Protein AF-A0A3C1GJT1-F1 (afdb_monomer_lite)

Radius of gyration: 17.16 Å; chains: 1; bounding box: 38×32×60 Å

Structure (mmCIF, N/CA/C/O backbone):
data_AF-A0A3C1GJT1-F1
#
_entry.id   AF-A0A3C1GJT1-F1
#
loop_
_atom_site.group_PDB
_atom_site.id
_atom_site.type_symbol
_atom_site.label_atom_id
_atom_site.label_alt_id
_atom_site.label_comp_id
_atom_site.label_asym_id
_atom_site.label_entity_id
_atom_site.label_seq_id
_atom_site.pdbx_PDB_ins_code
_atom_site.Cartn_x
_atom_site.Cartn_y
_atom_site.Cartn_z
_atom_site.occupancy
_atom_site.B_iso_or_equiv
_atom_site.auth_seq_id
_atom_site.auth_comp_id
_atom_site.auth_asym_id
_atom_site.auth_atom_id
_atom_site.pdbx_PDB_model_num
ATOM 1 N N . MET A 1 1 ? 4.925 -4.164 13.312 1.00 71.94 1 MET A N 1
ATOM 2 C CA . MET A 1 1 ? 4.866 -4.461 11.866 1.00 71.94 1 MET A CA 1
ATOM 3 C C . MET A 1 1 ? 5.528 -5.805 11.660 1.00 71.94 1 MET A C 1
ATOM 5 O O . MET A 1 1 ? 6.499 -6.086 12.353 1.00 71.94 1 MET A O 1
ATOM 9 N N . GLU A 1 2 ? 4.979 -6.635 10.786 1.00 80.69 2 GLU A N 1
ATOM 10 C CA . GLU A 1 2 ? 5.507 -7.960 10.469 1.00 80.69 2 GLU A CA 1
ATOM 11 C C . GLU A 1 2 ? 6.234 -7.900 9.126 1.00 80.69 2 GLU A C 1
ATOM 13 O O . GLU A 1 2 ? 5.749 -7.266 8.186 1.00 80.69 2 GLU A O 1
ATOM 18 N N . SER A 1 3 ? 7.419 -8.509 9.064 1.00 91.38 3 SER A N 1
ATOM 19 C CA . SER A 1 3 ? 8.212 -8.607 7.840 1.00 91.38 3 SER A CA 1
ATOM 20 C C . SER A 1 3 ? 7.966 -9.956 7.186 1.00 91.38 3 SER A C 1
ATOM 22 O O . SER A 1 3 ? 8.085 -11.000 7.826 1.00 91.38 3 SER A O 1
ATOM 24 N N . VAL A 1 4 ? 7.633 -9.927 5.904 1.00 94.19 4 VAL A N 1
ATOM 25 C CA . VAL A 1 4 ? 7.239 -11.084 5.119 1.00 94.19 4 VAL A CA 1
ATOM 26 C C . VAL A 1 4 ? 8.079 -11.116 3.846 1.00 94.19 4 VAL A C 1
ATOM 28 O O . VAL A 1 4 ? 8.028 -10.202 3.022 1.00 94.19 4 VAL A O 1
ATOM 31 N N . SER A 1 5 ? 8.858 -12.184 3.680 1.00 95.12 5 SER A N 1
ATOM 32 C CA . SER A 1 5 ? 9.627 -12.426 2.456 1.00 95.12 5 SER A CA 1
ATOM 33 C C . SER A 1 5 ? 8.741 -13.050 1.370 1.00 95.12 5 SER A C 1
ATOM 35 O O . SER A 1 5 ? 7.917 -13.927 1.654 1.00 95.12 5 SER A O 1
ATOM 37 N N . ARG A 1 6 ? 8.913 -12.593 0.127 1.00 95.38 6 ARG A N 1
ATOM 38 C CA . ARG A 1 6 ? 8.253 -13.084 -1.094 1.00 95.38 6 ARG A CA 1
ATOM 39 C C . ARG A 1 6 ? 9.317 -13.302 -2.175 1.00 95.38 6 ARG A C 1
ATOM 41 O O . ARG A 1 6 ? 9.424 -12.496 -3.106 1.00 95.38 6 ARG A O 1
ATOM 48 N N . PRO A 1 7 ? 10.169 -14.333 -2.031 1.00 92.38 7 PRO A N 1
ATOM 49 C CA . PRO A 1 7 ? 11.284 -14.577 -2.946 1.00 92.38 7 PRO A CA 1
ATOM 50 C C . PRO A 1 7 ? 10.829 -14.817 -4.391 1.00 92.38 7 PRO A C 1
ATOM 52 O O . PRO A 1 7 ? 11.515 -14.412 -5.324 1.00 92.38 7 PRO A O 1
ATOM 55 N N . GLU A 1 8 ? 9.649 -15.402 -4.589 1.00 91.50 8 GLU A N 1
ATOM 56 C CA . GLU A 1 8 ? 9.025 -15.616 -5.896 1.00 91.50 8 GLU A CA 1
ATOM 57 C C . GLU A 1 8 ? 8.688 -14.309 -6.629 1.00 91.50 8 GLU A C 1
ATOM 59 O O . GLU A 1 8 ? 8.670 -14.276 -7.857 1.00 91.50 8 GLU A O 1
ATOM 64 N N . ALA A 1 9 ? 8.460 -13.229 -5.879 1.00 95.12 9 ALA A N 1
ATOM 65 C CA . ALA A 1 9 ? 8.274 -11.882 -6.408 1.00 95.12 9 ALA A CA 1
ATOM 66 C C . ALA A 1 9 ? 9.561 -11.038 -6.335 1.00 95.12 9 ALA A C 1
ATOM 68 O O . ALA A 1 9 ? 9.606 -9.937 -6.874 1.00 95.12 9 ALA A O 1
ATOM 69 N N . GLY A 1 10 ? 10.607 -11.532 -5.662 1.00 97.25 10 GLY A N 1
ATOM 70 C CA . GLY A 1 10 ? 11.810 -10.765 -5.347 1.00 97.25 10 GLY A CA 1
ATOM 71 C C . GLY A 1 10 ? 11.537 -9.590 -4.408 1.00 97.25 10 GLY A C 1
ATOM 72 O O . GLY A 1 10 ? 12.156 -8.540 -4.568 1.00 97.25 10 GLY A O 1
ATOM 73 N N . LEU A 1 11 ? 10.605 -9.737 -3.457 1.00 98.31 11 LEU A N 1
ATOM 74 C CA . LEU A 1 11 ? 10.139 -8.653 -2.587 1.00 98.31 11 LEU A CA 1
ATOM 75 C C . LEU A 1 11 ? 10.259 -8.988 -1.102 1.00 98.31 11 LEU A C 1
ATOM 77 O O . LEU A 1 11 ? 10.044 -10.120 -0.672 1.00 98.31 11 LEU A O 1
ATOM 81 N N . THR A 1 12 ? 10.513 -7.958 -0.305 1.00 98.25 12 THR A N 1
ATOM 82 C CA . THR A 1 12 ? 10.285 -7.956 1.139 1.00 98.25 12 THR A CA 1
ATOM 83 C C . THR A 1 12 ? 9.156 -6.983 1.440 1.00 98.25 12 THR A C 1
ATOM 85 O O . THR A 1 12 ? 9.189 -5.832 1.005 1.00 98.25 12 THR A O 1
ATOM 88 N N . VAL A 1 13 ? 8.159 -7.447 2.188 1.00 98.12 13 VAL A N 1
ATOM 89 C CA . VAL A 1 13 ? 6.991 -6.660 2.581 1.00 98.12 13 VAL A CA 1
ATOM 90 C C . VAL A 1 13 ? 7.008 -6.472 4.087 1.00 98.12 13 VAL A C 1
ATOM 92 O O . VAL A 1 13 ? 7.029 -7.448 4.827 1.00 98.12 13 VAL A O 1
ATOM 95 N N . VAL A 1 14 ? 6.958 -5.228 4.551 1.00 97.19 14 VAL A N 1
ATOM 96 C CA . VAL A 1 14 ? 6.762 -4.900 5.964 1.00 97.19 14 VAL A CA 1
ATOM 97 C C . VAL A 1 14 ? 5.394 -4.256 6.111 1.00 97.19 14 VAL A C 1
ATOM 99 O O . VAL A 1 14 ? 5.168 -3.151 5.624 1.00 97.19 14 VAL A O 1
ATOM 102 N N . ALA A 1 15 ? 4.472 -4.950 6.775 1.00 96.12 15 ALA A N 1
ATOM 103 C CA . ALA A 1 15 ? 3.091 -4.502 6.924 1.00 96.12 15 ALA A CA 1
ATOM 104 C C . ALA A 1 15 ? 2.701 -4.340 8.395 1.00 96.12 15 ALA A C 1
ATOM 106 O O . ALA A 1 15 ? 3.202 -5.028 9.290 1.00 96.12 15 ALA A O 1
ATOM 107 N N . GLY A 1 16 ? 1.785 -3.421 8.672 1.00 95.38 16 GLY A N 1
ATOM 108 C CA . GLY A 1 16 ? 1.171 -3.329 9.986 1.00 95.38 16 GLY A CA 1
ATOM 109 C C . GLY A 1 16 ? 0.238 -2.144 10.142 1.00 95.38 16 GLY A C 1
ATOM 110 O O . GLY A 1 16 ? -0.140 -1.478 9.181 1.00 95.38 16 GLY A O 1
ATOM 111 N N . SER A 1 17 ? -0.127 -1.897 11.393 1.00 94.94 17 SER A N 1
ATOM 112 C CA . SER A 1 17 ? -1.001 -0.805 11.800 1.00 94.94 17 SER A CA 1
ATOM 113 C C . SER A 1 17 ? -0.327 0.075 12.846 1.00 94.94 17 SER A C 1
ATOM 115 O O . SER A 1 17 ? 0.452 -0.415 13.666 1.00 94.94 17 SER A O 1
ATOM 117 N N . GLN A 1 18 ? -0.685 1.350 12.851 1.00 95.00 18 GLN A N 1
ATOM 118 C CA . GLN A 1 18 ? -0.272 2.351 13.835 1.00 95.00 18 GLN A CA 1
ATOM 119 C C . GLN A 1 18 ? -1.460 3.278 14.156 1.00 95.00 18 GLN A C 1
ATOM 121 O O . GLN A 1 18 ? -2.520 3.115 13.542 1.00 95.00 18 GLN A O 1
ATOM 126 N N . PRO A 1 19 ? -1.350 4.214 15.117 1.00 96.50 19 PRO A N 1
ATOM 127 C CA . PRO A 1 19 ? -2.389 5.220 15.330 1.00 96.50 19 PRO A CA 1
ATOM 128 C C . PRO A 1 19 ? -2.722 5.999 14.041 1.00 96.50 19 PRO A C 1
ATOM 130 O O . PRO A 1 19 ? -1.858 6.093 13.165 1.00 96.50 19 PRO A O 1
ATOM 133 N N . PRO A 1 20 ? -3.949 6.538 13.904 1.00 97.94 20 PRO A N 1
ATOM 134 C CA . PRO A 1 20 ? -4.340 7.345 12.749 1.00 97.94 20 PRO A CA 1
ATOM 135 C C . PRO A 1 20 ? -3.363 8.485 12.447 1.00 97.94 20 PRO A C 1
ATOM 137 O O . PRO A 1 20 ? -2.803 9.088 13.363 1.00 97.94 20 PRO A O 1
ATOM 140 N N . LEU A 1 21 ? -3.181 8.795 11.162 1.00 97.25 21 LEU A N 1
ATOM 141 C CA . LEU A 1 21 ? -2.263 9.839 10.692 1.00 97.25 21 LEU A CA 1
ATOM 142 C C . LEU A 1 21 ? -2.976 10.819 9.762 1.00 97.25 21 LEU A C 1
ATOM 144 O O . LEU A 1 21 ? -3.799 10.408 8.949 1.00 97.25 21 LEU A O 1
ATOM 148 N N . ALA A 1 22 ? -2.631 12.103 9.839 1.00 97.56 22 ALA A N 1
ATOM 149 C CA . ALA A 1 22 ? -3.030 13.079 8.829 1.00 97.56 22 ALA A CA 1
ATOM 150 C C . ALA A 1 22 ? -2.148 12.909 7.585 1.00 97.56 22 ALA A C 1
ATOM 152 O O . ALA A 1 22 ? -0.920 12.939 7.687 1.00 97.56 22 ALA A O 1
ATOM 153 N N . VAL A 1 23 ? -2.772 12.703 6.426 1.00 97.69 23 VAL A N 1
ATOM 154 C CA . VAL A 1 23 ? -2.088 12.571 5.137 1.00 97.69 23 VAL A CA 1
ATOM 155 C C . VAL A 1 23 ? -2.892 13.339 4.102 1.00 97.69 23 VAL A C 1
ATOM 157 O O . VAL A 1 23 ? -4.076 13.065 3.916 1.00 97.69 23 VAL A O 1
ATOM 160 N N . ASP A 1 24 ? -2.237 14.272 3.423 1.00 96.69 24 ASP A N 1
ATOM 161 C CA . ASP A 1 24 ? -2.836 14.993 2.308 1.00 96.69 24 ASP A CA 1
ATOM 162 C C . ASP A 1 24 ? -2.598 14.239 0.999 1.00 96.69 24 ASP A C 1
ATOM 164 O O . ASP A 1 24 ? -1.533 13.665 0.763 1.00 96.69 24 ASP A O 1
ATOM 168 N N . GLY A 1 25 ? -3.595 14.261 0.120 1.00 95.88 25 GLY A N 1
ATOM 169 C CA . GLY A 1 25 ? -3.479 13.711 -1.223 1.00 95.88 25 GLY A CA 1
ATOM 170 C C . GLY A 1 25 ? -4.836 13.495 -1.871 1.00 95.88 25 GLY A C 1
ATOM 171 O O . GLY A 1 25 ? -5.802 13.085 -1.223 1.00 95.88 25 GLY A O 1
ATOM 172 N N . ALA A 1 26 ? -4.896 13.772 -3.167 1.00 97.12 26 ALA A N 1
ATOM 173 C CA . ALA A 1 26 ? -6.104 13.687 -3.963 1.00 97.12 26 ALA A CA 1
ATOM 174 C C . ALA A 1 26 ? -5.817 13.030 -5.314 1.00 97.12 26 ALA A C 1
ATOM 176 O O . ALA A 1 26 ? -4.671 12.975 -5.764 1.00 97.12 26 ALA A O 1
ATOM 177 N N . ASP A 1 27 ? -6.863 12.522 -5.954 1.00 95.25 27 ASP A N 1
ATOM 178 C CA . ASP A 1 27 ? -6.780 12.051 -7.329 1.00 95.25 27 ASP A CA 1
ATOM 179 C C . ASP A 1 27 ? -6.735 13.218 -8.332 1.00 95.25 27 ASP A C 1
ATOM 181 O O . ASP A 1 27 ? -6.785 14.393 -7.968 1.00 95.25 27 ASP A O 1
ATOM 185 N N . ALA A 1 28 ? -6.663 12.896 -9.626 1.00 94.44 28 ALA A N 1
ATOM 186 C CA . ALA A 1 28 ? -6.606 13.899 -10.692 1.00 94.44 28 ALA A CA 1
ATOM 187 C C . ALA A 1 28 ? -7.848 14.815 -10.756 1.00 94.44 28 ALA A C 1
ATOM 189 O O . ALA A 1 28 ? -7.778 15.896 -11.334 1.00 94.44 28 ALA A O 1
ATOM 190 N N . ALA A 1 29 ? -8.973 14.394 -10.171 1.00 97.06 29 ALA A N 1
ATOM 191 C CA . ALA A 1 29 ? -10.198 15.182 -10.061 1.00 97.06 29 ALA A CA 1
ATOM 192 C C . ALA A 1 29 ? -10.268 15.988 -8.748 1.00 97.06 29 ALA A C 1
ATOM 194 O O . ALA A 1 29 ? -11.285 16.624 -8.476 1.00 97.06 29 ALA A O 1
ATOM 195 N N . GLY A 1 30 ? -9.214 15.966 -7.926 1.00 96.69 30 GLY A N 1
ATOM 196 C CA . GLY A 1 30 ? -9.160 16.666 -6.645 1.00 96.69 30 GLY A CA 1
ATOM 197 C C . GLY A 1 30 ? -9.944 15.977 -5.526 1.00 96.69 30 GLY A C 1
ATOM 198 O O . GLY A 1 30 ? -10.153 16.578 -4.473 1.00 96.69 30 GLY A O 1
ATOM 199 N N . ARG A 1 31 ? -10.381 14.724 -5.712 1.00 96.31 31 ARG A N 1
ATOM 200 C CA . ARG A 1 31 ? -11.085 13.970 -4.665 1.00 96.31 31 ARG A CA 1
ATOM 201 C C . ARG A 1 31 ? -10.072 13.404 -3.668 1.00 96.31 31 ARG A C 1
ATOM 203 O O . ARG A 1 31 ? -9.089 12.811 -4.117 1.00 96.31 31 ARG A O 1
ATOM 210 N N . PRO A 1 32 ? -10.292 13.534 -2.346 1.00 96.06 32 PRO A N 1
ATOM 2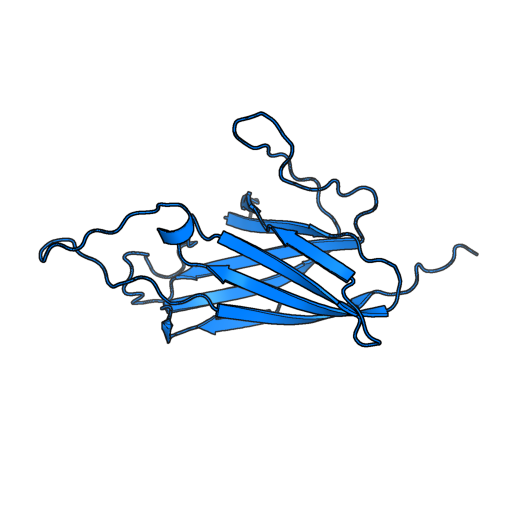11 C CA . PRO A 1 32 ? -9.371 13.000 -1.347 1.00 96.06 32 PRO A CA 1
ATOM 212 C C . PRO A 1 32 ? -9.166 11.490 -1.503 1.00 96.06 32 PRO A C 1
ATOM 214 O O . PRO A 1 32 ? -10.134 10.739 -1.618 1.00 96.06 32 PRO A O 1
ATOM 217 N N . LEU A 1 33 ? -7.907 11.052 -1.477 1.00 97.06 33 LEU A N 1
ATOM 218 C CA . LEU A 1 33 ? -7.531 9.632 -1.499 1.00 97.06 33 LEU A CA 1
ATOM 219 C C . LEU A 1 33 ? -7.377 9.056 -0.087 1.00 97.06 33 LEU A C 1
ATOM 221 O O . LEU A 1 33 ? -7.669 7.888 0.169 1.00 97.06 33 LEU A O 1
ATOM 225 N N . PHE A 1 34 ? -6.918 9.881 0.849 1.00 98.00 34 PHE A N 1
ATOM 226 C CA . PHE A 1 34 ? -6.661 9.464 2.219 1.00 98.00 34 PHE A CA 1
ATOM 227 C C . PHE A 1 34 ? -7.868 9.778 3.100 1.00 98.00 34 PHE A C 1
ATOM 229 O O . PHE A 1 34 ? -8.375 10.900 3.115 1.00 98.00 34 PHE A O 1
ATOM 236 N N . ALA A 1 35 ? -8.341 8.777 3.839 1.00 97.31 35 ALA A N 1
ATOM 237 C CA . ALA A 1 35 ? -9.396 8.974 4.821 1.00 97.31 35 ALA A CA 1
ATOM 238 C C . ALA A 1 35 ? -8.891 9.860 5.971 1.00 97.31 35 ALA A C 1
ATOM 240 O O . ALA A 1 35 ? -7.720 9.789 6.351 1.00 97.31 35 ALA A O 1
ATOM 241 N N . SER A 1 36 ? -9.780 10.674 6.546 1.00 96.69 36 SER A N 1
ATOM 242 C CA . SER A 1 36 ? -9.441 11.535 7.685 1.00 96.69 36 SER A CA 1
ATOM 243 C C . SER A 1 36 ? -8.969 10.704 8.889 1.00 96.69 36 SER A C 1
ATOM 245 O O . SER A 1 36 ? -9.526 9.626 9.132 1.00 96.69 36 SER A O 1
ATOM 247 N N . PRO A 1 37 ? -7.978 11.177 9.669 1.00 97.56 37 PRO A N 1
ATOM 248 C CA . PRO A 1 37 ? -7.664 10.572 10.961 1.00 97.56 37 PRO A CA 1
ATOM 249 C C . PRO A 1 37 ? -8.828 10.696 11.958 1.00 97.56 37 PRO A C 1
ATOM 251 O O . PRO A 1 37 ? -8.961 9.854 12.848 1.00 97.56 37 PRO A O 1
ATOM 254 N N . ASP A 1 38 ? -9.699 11.696 11.795 1.00 96.62 38 ASP A N 1
ATOM 255 C CA . ASP A 1 38 ? -10.845 11.904 12.675 1.00 96.62 38 ASP A CA 1
ATOM 256 C C . ASP A 1 38 ? -11.862 10.770 12.520 1.00 96.62 38 ASP A C 1
ATOM 258 O O . ASP A 1 38 ? -12.459 10.551 11.464 1.00 96.62 38 ASP A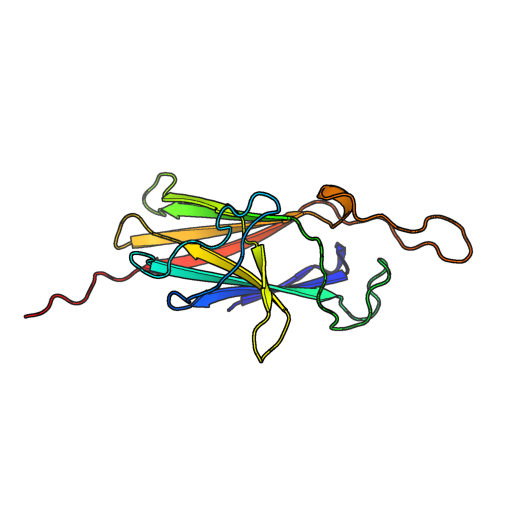 O 1
ATOM 262 N N . GLY A 1 39 ? -12.062 10.023 13.606 1.00 92.69 39 GLY A N 1
ATOM 263 C CA . GLY A 1 39 ? -12.946 8.858 13.626 1.00 92.69 39 GLY A CA 1
ATOM 264 C C . GLY A 1 39 ? -12.350 7.594 12.997 1.00 92.69 39 GLY A C 1
ATOM 265 O O . GLY A 1 39 ? -13.050 6.578 12.934 1.00 92.69 39 GLY A O 1
ATOM 266 N N . ALA A 1 40 ? -11.085 7.622 12.568 1.00 96.94 40 ALA A N 1
ATOM 267 C CA . ALA A 1 40 ? -10.345 6.423 12.203 1.00 96.94 40 ALA A CA 1
ATOM 268 C C . ALA A 1 40 ? -9.881 5.663 13.453 1.00 96.94 40 ALA A C 1
ATOM 270 O O . ALA A 1 40 ? -9.614 6.236 14.508 1.00 96.94 40 ALA A O 1
ATOM 271 N N . SER A 1 41 ? -9.770 4.343 13.335 1.00 96.81 41 SER A N 1
ATOM 272 C CA . SER A 1 41 ? -9.301 3.475 14.419 1.00 96.81 41 SER A CA 1
ATOM 273 C C . SER A 1 41 ? -7.793 3.253 14.364 1.00 96.81 41 SER A C 1
ATOM 275 O O . SER A 1 41 ? -7.169 3.002 15.393 1.00 96.81 41 SER A O 1
ATOM 277 N N . LEU A 1 42 ? -7.222 3.285 13.160 1.00 96.88 42 LEU A N 1
ATOM 278 C CA . LEU A 1 42 ? -5.814 3.019 12.887 1.00 96.88 42 LEU A CA 1
ATOM 279 C C . LEU A 1 42 ? -5.424 3.511 11.494 1.00 96.88 42 LEU A C 1
ATOM 281 O O . LEU A 1 42 ? -6.277 3.688 10.627 1.00 96.88 42 LEU A O 1
ATOM 285 N N . PHE A 1 43 ? -4.124 3.623 11.269 1.00 97.94 43 PHE A N 1
ATOM 286 C CA . PHE A 1 43 ? -3.522 3.768 9.954 1.00 97.94 43 PHE A CA 1
ATOM 287 C C . PHE A 1 43 ? -2.860 2.446 9.546 1.00 97.94 43 PHE A C 1
ATOM 289 O O . PHE A 1 43 ? -2.004 1.935 10.276 1.00 97.94 43 PHE A O 1
ATOM 296 N N . LEU A 1 44 ? -3.247 1.881 8.399 1.00 98.19 44 LEU A N 1
ATOM 297 C CA . LEU A 1 44 ? -2.568 0.730 7.798 1.00 98.19 44 LEU A CA 1
ATOM 298 C C . LEU A 1 44 ? -1.388 1.215 6.965 1.00 98.19 44 LEU A C 1
ATOM 300 O O . LEU A 1 44 ? -1.537 2.145 6.178 1.00 98.19 44 LEU A O 1
ATOM 304 N N . ALA A 1 45 ? -0.238 0.563 7.110 1.00 97.38 45 ALA A N 1
ATOM 305 C CA . ALA A 1 45 ? 0.962 0.868 6.346 1.00 97.38 45 ALA A CA 1
ATOM 306 C C . ALA A 1 45 ? 1.605 -0.407 5.796 1.00 97.38 45 ALA A C 1
ATOM 308 O O . ALA A 1 45 ? 1.697 -1.422 6.493 1.00 97.38 45 ALA A O 1
ATOM 309 N N . VAL A 1 46 ? 2.076 -0.327 4.554 1.00 98.06 46 VAL A N 1
ATOM 310 C CA . VAL A 1 46 ? 2.762 -1.402 3.838 1.00 98.06 46 VAL A CA 1
ATOM 311 C C . VAL A 1 46 ? 3.975 -0.814 3.119 1.00 98.06 46 VAL A C 1
ATOM 313 O O . VAL A 1 46 ? 3.843 0.033 2.238 1.00 98.06 46 VAL A O 1
ATOM 316 N N . ASP A 1 47 ? 5.165 -1.250 3.513 1.00 97.94 47 ASP A N 1
ATOM 317 C CA . ASP A 1 47 ? 6.440 -0.931 2.866 1.00 97.94 47 ASP A CA 1
ATOM 318 C C . ASP A 1 47 ? 6.853 -2.141 2.016 1.00 97.94 47 ASP A C 1
ATOM 320 O O . ASP A 1 47 ? 7.004 -3.246 2.542 1.00 97.94 47 ASP A O 1
ATOM 324 N N . VAL A 1 48 ? 6.966 -1.955 0.700 1.00 98.31 48 VAL A N 1
ATOM 325 C CA . VAL A 1 48 ? 7.306 -3.021 -0.253 1.00 98.31 48 VAL A CA 1
ATOM 326 C C . VAL A 1 48 ? 8.619 -2.667 -0.920 1.00 98.31 48 VAL A C 1
ATOM 328 O O . VAL A 1 48 ? 8.709 -1.661 -1.626 1.00 98.31 48 VAL A O 1
ATOM 331 N N . ARG A 1 49 ? 9.632 -3.508 -0.709 1.00 98.31 49 ARG A N 1
ATOM 332 C CA . ARG A 1 49 ? 10.981 -3.275 -1.224 1.00 98.31 49 ARG A CA 1
ATOM 333 C C . ARG A 1 49 ? 11.499 -4.442 -2.032 1.00 98.31 49 ARG A C 1
ATOM 335 O O . ARG A 1 49 ? 11.262 -5.599 -1.686 1.00 98.31 49 ARG A O 1
ATOM 342 N N . ALA A 1 50 ? 12.251 -4.129 -3.077 1.00 98.44 50 ALA A N 1
ATOM 343 C CA . ALA A 1 50 ? 12.919 -5.124 -3.892 1.00 98.44 50 ALA A CA 1
ATOM 344 C C . ALA A 1 50 ? 14.058 -5.794 -3.113 1.00 98.44 50 ALA A C 1
ATOM 346 O O . ALA A 1 50 ? 14.838 -5.157 -2.402 1.00 98.44 50 ALA A O 1
ATOM 347 N N . GLN A 1 51 ? 14.162 -7.110 -3.241 1.00 98.19 51 GLN A N 1
ATOM 348 C CA . GLN A 1 51 ? 15.255 -7.890 -2.679 1.00 98.19 51 GLN A CA 1
ATOM 349 C C . GLN A 1 51 ? 16.502 -7.788 -3.556 1.00 98.19 51 GLN A C 1
ATOM 351 O O . GLN A 1 51 ? 16.448 -7.456 -4.742 1.00 98.19 51 GLN A O 1
ATOM 356 N N . LYS A 1 52 ? 17.659 -8.128 -2.982 1.00 97.31 52 LYS A N 1
ATOM 357 C CA . LYS A 1 52 ? 18.894 -8.242 -3.758 1.00 97.31 52 LYS A CA 1
ATOM 358 C C . LYS A 1 52 ? 18.715 -9.279 -4.869 1.00 97.31 52 LYS A C 1
ATOM 360 O O . LYS A 1 52 ? 18.407 -10.434 -4.597 1.00 97.31 52 LYS A O 1
ATOM 365 N N . GLY A 1 53 ? 18.952 -8.862 -6.111 1.00 94.81 53 GLY A N 1
ATOM 366 C CA . GLY A 1 53 ? 18.818 -9.728 -7.281 1.00 94.81 53 GLY A CA 1
ATOM 367 C C . GLY A 1 53 ? 17.388 -9.883 -7.807 1.00 94.81 53 GLY A C 1
ATOM 368 O O . GLY A 1 53 ? 17.169 -10.782 -8.624 1.00 94.81 53 GLY A O 1
ATOM 369 N N . ALA A 1 54 ? 16.445 -9.030 -7.376 1.00 96.06 54 ALA A N 1
ATOM 370 C CA . ALA A 1 54 ? 15.120 -8.925 -7.981 1.00 96.06 54 ALA A CA 1
ATOM 371 C C . ALA A 1 54 ? 15.234 -8.798 -9.510 1.00 96.06 54 ALA A C 1
ATOM 373 O O . ALA A 1 54 ? 16.069 -8.064 -10.039 1.00 96.06 54 ALA A O 1
ATOM 374 N N . LYS A 1 55 ? 14.411 -9.552 -10.240 1.00 96.06 55 LYS A N 1
ATOM 375 C CA . LYS A 1 55 ? 14.561 -9.720 -11.697 1.00 96.06 55 LYS A CA 1
ATOM 376 C C . LYS A 1 55 ? 13.759 -8.713 -12.518 1.00 96.06 55 LYS A C 1
ATOM 378 O O . LYS A 1 55 ? 13.771 -8.773 -13.746 1.00 96.06 55 LYS A O 1
ATOM 383 N N . ASN A 1 56 ? 13.063 -7.803 -11.844 1.00 96.62 56 ASN A N 1
ATOM 384 C CA . ASN A 1 56 ? 12.117 -6.860 -12.434 1.00 96.62 56 ASN A CA 1
ATOM 385 C C . ASN A 1 56 ? 12.706 -5.457 -12.652 1.00 96.62 56 ASN A C 1
ATOM 387 O O . ASN A 1 56 ? 11.963 -4.537 -12.969 1.00 96.62 56 ASN A O 1
ATOM 391 N N . GLY A 1 57 ? 14.023 -5.298 -12.490 1.00 96.56 57 GLY A N 1
ATOM 392 C CA . GLY A 1 57 ? 14.739 -4.046 -12.760 1.00 96.56 57 GLY A CA 1
ATOM 393 C C . GLY A 1 57 ? 14.940 -3.130 -11.554 1.00 96.56 57 GLY A C 1
ATOM 394 O O . GLY A 1 57 ? 15.674 -2.159 -11.670 1.00 96.56 57 GLY A O 1
ATOM 395 N N . PHE A 1 58 ? 14.345 -3.445 -10.401 1.00 97.81 58 PHE A N 1
ATOM 396 C CA . PHE A 1 58 ? 14.549 -2.685 -9.167 1.00 97.81 58 PHE A CA 1
ATOM 397 C C . PHE A 1 58 ? 15.852 -3.073 -8.463 1.00 97.81 58 PHE A C 1
ATOM 399 O O . PHE A 1 58 ? 16.187 -4.258 -8.346 1.00 97.81 58 PHE A O 1
ATOM 406 N N . GLY A 1 59 ? 16.564 -2.069 -7.959 1.00 98.06 59 GLY A N 1
ATOM 407 C CA . GLY A 1 59 ? 17.744 -2.230 -7.122 1.00 98.06 59 GLY A CA 1
ATOM 408 C C . GLY A 1 59 ? 17.411 -2.779 -5.731 1.00 98.06 59 GLY A C 1
ATOM 409 O O . GLY A 1 59 ? 16.287 -2.700 -5.236 1.00 98.06 59 GLY A O 1
ATOM 410 N N . ALA A 1 60 ? 18.411 -3.360 -5.067 1.00 98.12 60 ALA A N 1
ATOM 411 C CA . ALA A 1 60 ? 18.225 -3.948 -3.743 1.00 98.12 60 ALA A CA 1
ATOM 412 C C . ALA A 1 60 ? 17.817 -2.884 -2.706 1.00 98.12 60 ALA A C 1
ATOM 414 O O . ALA A 1 60 ? 18.531 -1.907 -2.502 1.00 98.12 60 ALA A O 1
ATOM 415 N N . GLY A 1 61 ? 16.703 -3.110 -2.008 1.00 97.12 61 GLY A N 1
ATOM 416 C CA . GLY A 1 61 ? 16.181 -2.217 -0.971 1.00 97.12 61 GLY A CA 1
ATOM 417 C C . GLY A 1 61 ? 15.388 -1.018 -1.497 1.00 97.12 61 GLY A C 1
ATOM 418 O O . GLY A 1 61 ? 14.864 -0.247 -0.685 1.00 97.12 61 GLY A O 1
ATOM 419 N N . GLU A 1 62 ? 15.268 -0.868 -2.817 1.00 98.19 62 GLU A N 1
ATOM 420 C CA . GLU A 1 62 ? 14.434 0.164 -3.424 1.00 98.19 62 GLU A CA 1
ATOM 421 C C . GLU A 1 62 ? 12.961 -0.092 -3.121 1.00 98.19 62 GLU A C 1
ATOM 423 O O . GLU A 1 62 ? 12.491 -1.233 -3.140 1.00 98.19 62 GLU A O 1
ATOM 428 N N . PHE A 1 63 ? 12.232 0.989 -2.846 1.00 98.38 63 PHE A N 1
ATOM 429 C CA . PHE A 1 63 ? 10.778 0.955 -2.793 1.00 98.38 63 PHE A CA 1
ATOM 430 C C . PHE A 1 63 ? 10.229 0.576 -4.168 1.00 98.38 63 PHE A C 1
ATOM 432 O O . PHE A 1 63 ? 10.712 1.079 -5.180 1.00 98.38 63 PHE A O 1
ATOM 439 N N . VAL A 1 64 ? 9.214 -0.285 -4.199 1.00 98.44 64 VAL A N 1
ATOM 440 C CA . VAL A 1 64 ? 8.559 -0.700 -5.441 1.00 98.44 64 VAL A CA 1
ATOM 441 C C . VAL A 1 64 ? 7.316 0.163 -5.671 1.00 98.44 64 VAL A C 1
ATOM 443 O O . VAL A 1 64 ? 6.316 -0.032 -4.978 1.00 98.44 64 VAL A O 1
ATOM 446 N N . PRO A 1 65 ? 7.353 1.118 -6.619 1.00 97.88 65 PRO A N 1
ATOM 447 C CA . PRO A 1 65 ? 6.236 2.012 -6.891 1.00 97.88 65 PRO A CA 1
ATOM 448 C C . PRO A 1 65 ? 5.175 1.358 -7.786 1.00 97.88 65 PRO A C 1
ATOM 450 O O . PRO A 1 65 ? 5.350 0.256 -8.306 1.00 97.88 65 PRO A O 1
ATOM 453 N N . TYR A 1 66 ? 4.075 2.085 -8.001 1.00 98.12 66 TYR A N 1
ATOM 454 C CA . TYR A 1 66 ? 2.982 1.717 -8.913 1.00 98.12 66 TYR A CA 1
ATOM 455 C C . TYR A 1 66 ? 2.280 0.384 -8.611 1.00 98.12 66 TYR A C 1
ATOM 457 O O . TYR A 1 66 ? 1.514 -0.102 -9.431 1.00 98.12 66 TYR A O 1
ATOM 465 N N . LEU A 1 67 ? 2.465 -0.197 -7.427 1.00 98.56 67 LEU A N 1
ATOM 466 C CA . LEU A 1 67 ? 1.622 -1.296 -6.961 1.00 98.56 67 LEU A CA 1
ATOM 467 C C . LEU A 1 67 ? 0.177 -0.824 -6.777 1.00 98.56 67 LEU A C 1
ATOM 469 O O . LEU A 1 67 ? -0.064 0.285 -6.292 1.00 98.56 67 LEU A O 1
ATOM 473 N N . SER A 1 68 ? -0.775 -1.695 -7.107 1.00 98.44 68 SER A N 1
ATOM 474 C CA . SER A 1 68 ? -2.142 -1.569 -6.604 1.00 98.44 68 SER A CA 1
ATOM 475 C C . SER A 1 68 ? -2.233 -2.381 -5.315 1.00 98.44 68 SER A C 1
ATOM 477 O O . SER A 1 68 ? -1.895 -3.566 -5.288 1.00 98.44 68 SER A O 1
ATOM 479 N N . VAL A 1 69 ? -2.600 -1.712 -4.223 1.00 98.69 69 VAL A N 1
ATOM 480 C CA . VAL A 1 69 ? -2.610 -2.297 -2.882 1.00 98.69 69 VAL A CA 1
ATOM 481 C C . VAL A 1 69 ? -3.979 -2.059 -2.269 1.00 98.69 69 VAL A C 1
ATOM 483 O O . VAL A 1 69 ? -4.382 -0.915 -2.082 1.00 98.69 69 VAL A O 1
ATOM 486 N N . SER A 1 70 ? -4.682 -3.134 -1.933 1.00 98.69 70 SER A N 1
ATOM 487 C CA . SER A 1 70 ? -6.002 -3.078 -1.301 1.00 98.69 70 SER A CA 1
ATOM 488 C C . SER A 1 70 ? -6.017 -3.877 -0.009 1.00 98.69 70 SER A C 1
ATOM 490 O O . SER A 1 70 ? -5.191 -4.768 0.198 1.00 98.69 70 SER A O 1
ATOM 492 N N . TYR A 1 71 ? -6.947 -3.565 0.885 1.00 98.56 71 TYR A N 1
ATOM 493 C CA . TYR A 1 71 ? -7.136 -4.279 2.138 1.00 98.56 71 TYR A CA 1
ATOM 494 C C . TYR A 1 71 ? -8.578 -4.757 2.303 1.00 98.56 71 TYR A C 1
ATOM 496 O O . TYR A 1 71 ? -9.526 -4.142 1.817 1.00 98.56 71 TYR A O 1
ATOM 504 N N . ARG A 1 72 ? -8.739 -5.839 3.064 1.00 98.25 72 ARG A N 1
ATOM 505 C CA . ARG A 1 72 ? -10.007 -6.315 3.618 1.00 98.25 72 ARG A CA 1
ATOM 506 C C . ARG A 1 72 ? -9.832 -6.567 5.109 1.00 98.25 72 ARG A C 1
ATOM 508 O O . ARG A 1 72 ? -8.825 -7.121 5.547 1.00 98.25 72 ARG A O 1
ATOM 515 N N . VAL A 1 73 ? -10.833 -6.171 5.879 1.00 98.00 73 VAL A N 1
ATOM 516 C CA . VAL A 1 73 ? -10.933 -6.378 7.320 1.00 98.00 73 VAL A CA 1
ATOM 517 C C . VAL A 1 73 ? -12.114 -7.298 7.578 1.00 98.00 73 VAL A C 1
ATOM 519 O O . VAL A 1 73 ? -13.229 -7.031 7.129 1.00 98.00 73 VAL A O 1
ATOM 522 N N . ARG A 1 74 ? -11.891 -8.365 8.341 1.00 97.88 74 ARG A N 1
ATOM 523 C CA . ARG A 1 74 ? -12.950 -9.262 8.820 1.00 97.88 74 ARG A CA 1
ATOM 524 C C . ARG A 1 74 ? -12.899 -9.356 10.327 1.00 97.88 74 ARG A C 1
ATOM 526 O O . ARG A 1 74 ? -11.806 -9.382 10.892 1.00 97.88 74 ARG A O 1
ATOM 533 N N . ARG A 1 75 ? -14.052 -9.423 10.987 1.00 96.94 75 ARG A N 1
ATOM 534 C CA . ARG A 1 75 ? -14.065 -9.749 12.415 1.00 96.94 75 ARG A CA 1
ATOM 535 C C . ARG A 1 75 ? -13.813 -11.245 12.586 1.00 96.94 75 ARG A C 1
ATOM 537 O O . ARG A 1 75 ? -14.262 -12.047 11.766 1.00 96.94 75 ARG A O 1
ATOM 544 N N . GLN A 1 76 ? -13.117 -11.630 13.649 1.00 95.50 76 GLN A N 1
ATOM 545 C CA . GLN A 1 76 ? -12.879 -13.046 13.951 1.00 95.50 76 GLN A CA 1
ATOM 546 C C . GLN A 1 76 ? -14.121 -13.757 14.497 1.00 95.50 76 GLN A C 1
ATOM 548 O O . GLN A 1 76 ? -14.246 -14.966 14.336 1.00 95.50 76 GLN A O 1
ATOM 553 N N . ASP A 1 77 ? -15.052 -13.008 15.092 1.00 92.06 77 ASP A N 1
ATOM 554 C CA . ASP A 1 77 ? -16.376 -13.488 15.507 1.00 92.06 77 ASP A CA 1
ATOM 555 C C . ASP A 1 77 ? -17.390 -13.537 14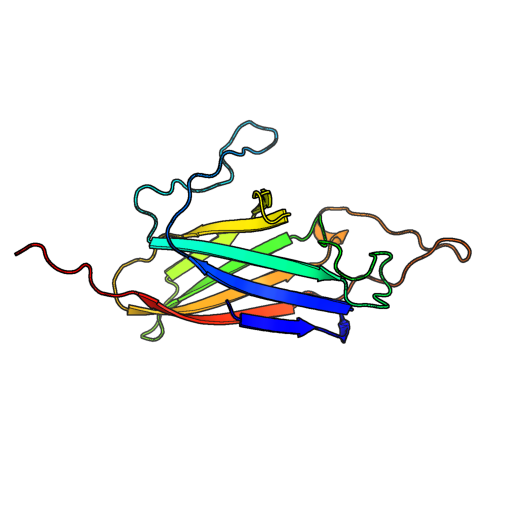.343 1.00 92.06 77 ASP A C 1
ATOM 557 O O . ASP A 1 77 ? -18.518 -13.988 14.527 1.00 92.06 77 ASP A O 1
ATOM 561 N N . GLY A 1 78 ? -16.976 -13.143 13.134 1.00 88.31 78 GLY A N 1
ATOM 562 C CA . GLY A 1 78 ? -17.751 -13.271 11.904 1.00 88.31 78 GLY A CA 1
ATOM 563 C C . GLY A 1 78 ? -18.057 -11.938 11.219 1.00 88.31 78 GLY A C 1
ATOM 564 O O . GLY A 1 78 ? -18.190 -10.888 11.841 1.00 88.31 78 GLY A O 1
ATOM 565 N N . GLY A 1 79 ? -18.202 -11.999 9.896 1.00 91.00 79 GLY A N 1
ATOM 566 C CA . GLY A 1 79 ? -18.596 -10.858 9.068 1.00 91.00 79 GLY A CA 1
ATOM 567 C C . GLY A 1 79 ? -17.440 -10.004 8.537 1.00 91.00 79 GLY A C 1
ATOM 568 O O . GLY A 1 79 ? -16.316 -10.000 9.050 1.00 91.00 79 GLY A O 1
ATOM 569 N N . ASP A 1 80 ? -17.737 -9.290 7.454 1.00 93.81 80 ASP A N 1
ATOM 570 C CA . ASP A 1 80 ? -16.865 -8.259 6.901 1.00 93.81 80 ASP A CA 1
ATOM 571 C C . ASP A 1 80 ? -16.972 -6.978 7.730 1.00 93.81 80 ASP A C 1
ATOM 573 O O . ASP A 1 80 ? -18.055 -6.574 8.145 1.00 93.81 80 ASP A O 1
ATOM 577 N N . ALA A 1 81 ? -15.829 -6.348 7.978 1.00 94.81 81 ALA A N 1
ATOM 578 C CA . ALA A 1 81 ? -15.719 -5.116 8.754 1.00 94.81 81 ALA A CA 1
ATOM 579 C C . ALA A 1 81 ? -15.266 -3.918 7.908 1.00 94.81 81 ALA A C 1
ATOM 581 O O . ALA A 1 81 ? -15.330 -2.787 8.382 1.00 94.81 81 ALA A O 1
ATOM 582 N N . GLY A 1 82 ? -14.811 -4.151 6.675 1.00 95.62 82 GLY A N 1
ATOM 583 C CA . GLY A 1 82 ? -14.452 -3.095 5.736 1.00 95.62 82 GLY A CA 1
ATOM 584 C C . GLY A 1 82 ? -13.484 -3.571 4.663 1.00 95.62 82 GLY A C 1
ATOM 585 O O . GLY A 1 82 ? -12.863 -4.627 4.781 1.00 95.62 82 GLY A O 1
ATOM 586 N N . GLN A 1 83 ? -13.350 -2.772 3.615 1.00 98.00 83 GLN A N 1
ATOM 587 C CA . GLN A 1 83 ? -12.346 -2.934 2.571 1.00 98.00 83 GLN A CA 1
ATOM 588 C C . GLN A 1 83 ? -12.047 -1.573 1.941 1.00 98.00 83 GLN A C 1
ATOM 590 O O . GLN A 1 83 ? -12.870 -0.661 2.033 1.00 98.00 83 GLN A O 1
ATOM 595 N N . GLY A 1 84 ? -10.899 -1.447 1.288 1.00 98.06 84 GLY A N 1
ATOM 596 C CA . GLY A 1 84 ? -10.516 -0.232 0.576 1.00 98.06 84 GLY A CA 1
ATOM 597 C C . GLY A 1 84 ? -9.105 -0.318 0.014 1.00 98.06 84 GLY A C 1
ATOM 598 O O . GLY A 1 84 ? -8.479 -1.376 0.058 1.00 98.06 84 GLY A O 1
ATOM 599 N N . ASP A 1 85 ? -8.603 0.811 -0.472 1.00 98.31 85 ASP A N 1
ATOM 600 C CA . ASP A 1 85 ? -7.281 0.911 -1.084 1.00 98.31 85 ASP A CA 1
ATOM 601 C C . ASP A 1 85 ? -6.262 1.562 -0.140 1.00 98.31 85 ASP A C 1
ATOM 603 O O . ASP A 1 85 ? -6.588 2.413 0.697 1.00 98.31 85 ASP A O 1
ATOM 607 N N . LEU A 1 86 ? -5.005 1.145 -0.281 1.00 98.62 86 LEU A N 1
ATOM 608 C CA . LEU A 1 86 ? -3.843 1.780 0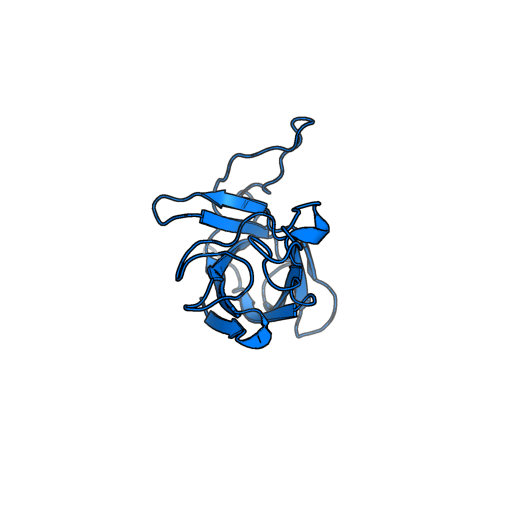.325 1.00 98.62 86 LEU A CA 1
ATOM 609 C C . LEU A 1 86 ? -3.103 2.558 -0.763 1.00 98.62 86 LEU A C 1
ATOM 611 O O . LEU A 1 86 ? -2.656 1.989 -1.759 1.00 98.62 86 LEU A O 1
ATOM 615 N N . HIS A 1 87 ? -2.958 3.864 -0.566 1.00 98.44 87 HIS A N 1
ATOM 616 C CA . HIS A 1 87 ? -2.379 4.754 -1.569 1.00 98.44 87 HIS A CA 1
ATOM 617 C C . HIS A 1 87 ? -0.898 5.015 -1.283 1.00 98.44 87 HIS A C 1
ATOM 619 O O . HIS A 1 87 ? -0.492 4.985 -0.117 1.00 98.44 87 HIS A O 1
ATOM 625 N N . PRO A 1 88 ? -0.069 5.249 -2.319 1.00 98.00 88 PRO A N 1
ATOM 626 C CA . PRO A 1 88 ? 1.329 5.597 -2.116 1.00 98.00 88 PRO A CA 1
ATOM 627 C C . PRO A 1 88 ? 1.439 6.953 -1.415 1.00 98.00 88 PRO A C 1
ATOM 629 O O . PRO A 1 88 ? 0.763 7.912 -1.777 1.00 98.00 88 PRO A O 1
ATOM 632 N N . LEU A 1 89 ? 2.323 7.033 -0.430 1.00 98.00 89 LEU A N 1
ATOM 633 C CA . LEU A 1 89 ? 2.645 8.236 0.328 1.00 98.00 89 LEU A CA 1
ATOM 634 C C . LEU A 1 89 ? 4.129 8.242 0.695 1.00 98.00 89 LEU A C 1
ATOM 636 O O . LEU A 1 89 ? 4.829 7.235 0.559 1.00 98.00 89 LEU A O 1
ATOM 640 N N . ILE A 1 90 ? 4.606 9.376 1.194 1.00 97.38 90 ILE A N 1
ATOM 641 C CA . ILE A 1 90 ? 5.983 9.541 1.652 1.00 97.38 90 ILE A CA 1
ATOM 642 C C . ILE A 1 90 ? 6.008 10.075 3.081 1.00 97.38 90 ILE A C 1
ATOM 644 O O . ILE A 1 90 ? 5.218 10.941 3.450 1.00 97.38 90 ILE A O 1
ATOM 648 N N . THR A 1 91 ? 6.918 9.548 3.894 1.00 94.44 91 THR A N 1
ATOM 649 C CA . THR A 1 91 ? 7.249 10.086 5.217 1.00 94.44 91 THR A CA 1
ATOM 650 C C . THR A 1 91 ? 8.725 10.478 5.254 1.00 94.44 91 THR A C 1
ATOM 652 O O . THR A 1 91 ? 9.468 10.249 4.298 1.00 94.44 91 THR A O 1
ATOM 655 N N . ARG A 1 92 ? 9.184 11.032 6.383 1.00 95.25 92 ARG A N 1
ATOM 656 C CA . ARG A 1 92 ? 10.619 11.271 6.622 1.00 95.25 92 ARG A CA 1
ATOM 657 C C . ARG A 1 92 ? 11.473 10.002 6.513 1.00 95.25 92 ARG A C 1
ATOM 659 O O . ARG A 1 92 ? 12.641 10.104 6.160 1.00 95.25 92 ARG A O 1
ATOM 666 N N . ASP A 1 93 ? 10.882 8.836 6.761 1.00 91.00 93 ASP A N 1
ATOM 667 C CA . ASP A 1 93 ? 11.569 7.541 6.743 1.00 91.00 93 ASP A CA 1
ATOM 668 C C . ASP A 1 93 ? 11.450 6.820 5.383 1.00 91.00 93 ASP A C 1
ATOM 670 O O . ASP A 1 93 ? 11.949 5.704 5.219 1.00 91.00 93 ASP A O 1
ATOM 674 N N . GLY A 1 94 ? 10.789 7.445 4.399 1.00 94.75 94 GLY A N 1
ATOM 675 C CA . GLY A 1 94 ? 10.674 6.954 3.025 1.00 94.75 94 GLY A CA 1
ATOM 676 C C . GLY A 1 94 ? 9.244 6.690 2.550 1.00 94.75 94 GLY A C 1
ATOM 677 O O . GLY A 1 94 ? 8.257 7.016 3.213 1.00 94.75 94 GLY A O 1
ATOM 678 N N . MET A 1 95 ? 9.139 6.122 1.346 1.00 97.38 95 MET A N 1
ATOM 679 C CA . MET A 1 95 ? 7.862 5.835 0.686 1.00 97.38 95 MET A CA 1
ATOM 680 C C . MET A 1 95 ? 7.192 4.574 1.233 1.00 97.38 95 MET A C 1
ATOM 682 O O . MET A 1 95 ? 7.866 3.600 1.569 1.00 97.38 95 MET A O 1
ATOM 686 N N . ARG A 1 96 ? 5.857 4.597 1.302 1.00 97.19 96 ARG A N 1
ATOM 687 C CA . ARG A 1 96 ? 4.996 3.490 1.749 1.00 97.19 96 ARG A CA 1
ATOM 688 C C . ARG A 1 96 ? 3.641 3.541 1.047 1.00 97.19 96 ARG A C 1
ATOM 690 O O . ARG A 1 96 ? 3.287 4.557 0.464 1.00 97.19 96 ARG A O 1
ATOM 697 N N . TYR A 1 97 ? 2.859 2.474 1.166 1.00 98.62 97 TYR A N 1
ATOM 698 C CA . TYR A 1 97 ? 1.422 2.478 0.892 1.00 98.62 97 TYR A CA 1
ATOM 699 C C . TYR A 1 97 ? 0.654 2.546 2.205 1.00 98.62 97 TYR A C 1
ATOM 701 O O . TYR A 1 97 ? 1.027 1.867 3.164 1.00 98.62 97 TYR A O 1
ATOM 709 N N . GLY A 1 98 ? -0.422 3.322 2.273 1.00 98.38 98 GLY A N 1
ATOM 710 C CA . GLY A 1 98 ? -1.228 3.362 3.484 1.00 98.38 98 GLY A CA 1
ATOM 711 C C . GLY A 1 98 ? -2.528 4.136 3.371 1.00 98.38 98 GLY A C 1
ATOM 712 O O . GLY A 1 98 ? -2.772 4.833 2.389 1.00 98.38 98 GLY A O 1
ATOM 713 N N . ASN A 1 99 ? -3.376 3.964 4.382 1.00 98.62 99 ASN A N 1
ATOM 714 C CA . ASN A 1 99 ? -4.612 4.720 4.551 1.00 98.62 99 ASN A CA 1
ATOM 715 C C . ASN A 1 99 ? -5.139 4.583 5.987 1.00 98.62 99 ASN A C 1
ATOM 717 O O . ASN A 1 99 ? -4.839 3.606 6.686 1.00 98.62 99 ASN A O 1
ATOM 721 N N . ASN A 1 100 ? -5.961 5.540 6.413 1.00 98.44 100 ASN A N 1
ATOM 722 C CA . ASN A 1 100 ? -6.730 5.415 7.645 1.00 98.44 100 ASN A CA 1
ATOM 723 C C . ASN A 1 100 ? -7.877 4.414 7.463 1.00 98.44 100 ASN A C 1
ATOM 725 O O . ASN A 1 100 ? -8.522 4.351 6.417 1.00 98.44 100 ASN A O 1
ATOM 729 N N . VAL A 1 101 ? -8.144 3.638 8.511 1.00 97.94 101 VAL A N 1
ATOM 730 C CA . VAL A 1 101 ? -9.197 2.622 8.543 1.00 97.94 101 VAL A CA 1
ATOM 731 C C . VAL A 1 101 ? -10.032 2.799 9.799 1.00 97.94 101 VAL A C 1
ATOM 733 O O . VAL A 1 101 ? -9.513 2.895 10.913 1.00 97.94 101 VAL A O 1
ATOM 736 N N . LYS A 1 102 ? -11.352 2.801 9.618 1.00 96.44 102 LYS A N 1
ATOM 737 C CA . LYS A 1 102 ? -12.332 2.795 10.701 1.00 96.44 102 LYS A CA 1
ATOM 738 C C . LYS A 1 102 ? -12.821 1.372 10.945 1.00 96.44 102 LYS A C 1
ATOM 740 O O . LYS A 1 102 ? -13.304 0.718 10.027 1.00 96.44 102 LYS A O 1
ATOM 745 N N . LEU A 1 103 ? -12.712 0.906 12.184 1.00 96.12 103 LEU A N 1
ATOM 746 C CA . LEU A 1 103 ? -13.265 -0.372 12.623 1.00 96.12 103 LEU A CA 1
ATOM 747 C C . LEU A 1 103 ? -14.654 -0.159 13.249 1.00 96.12 103 LEU A C 1
ATOM 749 O O . LEU A 1 103 ? -14.886 0.874 13.881 1.00 96.12 103 LEU A O 1
ATOM 753 N N . PRO A 1 104 ? -15.579 -1.130 13.130 1.00 93.25 104 PRO A N 1
ATOM 754 C CA . PRO A 1 104 ? -16.943 -0.997 13.649 1.00 93.25 104 PRO A CA 1
ATOM 755 C C . PRO A 1 104 ? -17.029 -1.010 15.185 1.00 93.25 104 PRO A C 1
ATOM 757 O O . PRO A 1 104 ? -18.090 -0.745 15.742 1.00 93.25 104 PRO A O 1
ATOM 760 N N . GLY A 1 105 ? -15.938 -1.323 15.886 1.00 93.19 105 GLY A N 1
ATOM 761 C CA . GLY A 1 105 ? -15.866 -1.274 17.343 1.00 93.19 105 GLY A CA 1
ATOM 762 C C . GLY A 1 105 ? -14.787 -2.191 17.922 1.00 93.19 105 GLY A C 1
ATOM 763 O O . GLY A 1 105 ? -13.978 -2.748 17.176 1.00 93.19 105 GLY A O 1
ATOM 764 N N . PRO A 1 106 ? -14.760 -2.374 19.250 1.00 94.88 106 PRO A N 1
ATOM 765 C CA . PRO A 1 106 ? -13.807 -3.261 19.916 1.00 94.88 106 PRO A CA 1
ATOM 766 C C . PRO A 1 106 ? -13.959 -4.712 19.451 1.00 94.88 106 PRO A C 1
ATOM 768 O O . PRO A 1 106 ? -15.076 -5.178 19.213 1.00 94.88 106 PRO A O 1
ATOM 771 N N . GLY A 1 107 ? -12.847 -5.436 19.338 1.00 94.75 107 GLY A N 1
ATOM 772 C CA . GLY A 1 107 ? -12.857 -6.830 18.894 1.00 94.75 107 GLY A CA 1
ATOM 773 C C . GLY A 1 107 ? -11.528 -7.304 18.318 1.00 94.75 107 GLY A C 1
ATOM 774 O O . GLY A 1 107 ? -10.549 -6.557 18.266 1.00 94.75 107 GLY A O 1
ATOM 775 N N . ALA A 1 108 ? -11.499 -8.561 17.882 1.00 96.75 108 ALA A N 1
ATOM 776 C CA . ALA A 1 108 ? -10.382 -9.130 17.142 1.00 96.75 108 ALA A CA 1
ATOM 777 C C . ALA A 1 108 ? -10.718 -9.185 15.647 1.00 96.75 108 ALA A C 1
ATOM 779 O O . ALA A 1 108 ? -11.808 -9.607 15.255 1.00 96.75 108 ALA A O 1
ATOM 780 N N . TYR A 1 109 ? -9.771 -8.757 14.821 1.00 97.62 109 TYR A N 1
ATOM 781 C CA . TYR A 1 109 ? -9.927 -8.609 13.382 1.00 97.62 109 TYR A CA 1
ATOM 782 C C . TYR A 1 109 ? -8.798 -9.319 12.646 1.00 97.62 109 TYR A C 1
ATOM 784 O O . TYR A 1 109 ? -7.651 -9.297 13.088 1.00 97.62 109 TYR A O 1
ATOM 792 N N . THR A 1 110 ? -9.110 -9.891 11.492 1.00 97.31 110 THR A N 1
ATOM 793 C CA . THR A 1 110 ? -8.119 -10.319 10.508 1.00 97.31 110 THR A CA 1
ATOM 794 C C . THR A 1 110 ? -8.024 -9.250 9.430 1.00 97.31 110 THR A C 1
ATOM 796 O O . THR A 1 110 ? -9.029 -8.896 8.809 1.00 97.31 110 THR A O 1
ATOM 799 N N . ILE A 1 111 ? -6.812 -8.739 9.225 1.00 97.56 111 ILE A N 1
ATOM 800 C CA . ILE A 1 111 ? -6.473 -7.835 8.130 1.00 97.56 111 ILE A CA 1
ATOM 801 C C . ILE A 1 111 ? -5.826 -8.662 7.029 1.00 97.56 111 ILE A C 1
ATOM 803 O O . ILE A 1 111 ? -4.903 -9.434 7.291 1.00 97.56 111 ILE A O 1
ATOM 807 N N . THR A 1 112 ? -6.289 -8.484 5.800 1.00 97.94 112 THR A N 1
ATOM 808 C CA . THR A 1 112 ? -5.671 -9.050 4.604 1.00 97.94 112 THR A CA 1
ATOM 809 C C . THR A 1 112 ? -5.385 -7.918 3.639 1.00 97.94 112 THR A C 1
ATOM 811 O O . THR A 1 112 ? -6.297 -7.186 3.272 1.00 97.94 112 THR A O 1
ATOM 814 N N . VAL A 1 113 ? -4.131 -7.779 3.227 1.00 98.25 113 VAL A N 1
ATOM 815 C CA . VAL A 1 113 ? -3.696 -6.853 2.185 1.00 98.25 113 VAL A CA 1
ATOM 816 C C . VAL A 1 113 ? -3.384 -7.657 0.932 1.00 98.25 113 VAL A C 1
ATOM 818 O O . VAL A 1 113 ? -2.619 -8.619 0.996 1.00 98.25 113 VAL A O 1
ATOM 821 N N . THR A 1 114 ? -3.954 -7.253 -0.199 1.00 98.62 114 THR A N 1
ATOM 822 C CA . THR A 1 114 ? -3.641 -7.789 -1.526 1.00 98.62 114 THR A CA 1
ATOM 823 C C . THR A 1 114 ? -2.706 -6.824 -2.240 1.00 98.62 114 THR A C 1
ATOM 825 O O . THR A 1 114 ? -2.977 -5.626 -2.288 1.00 98.62 114 THR A O 1
ATOM 828 N N . ILE A 1 115 ? -1.604 -7.347 -2.775 1.00 98.62 115 ILE A N 1
ATOM 829 C CA . ILE A 1 115 ? -0.589 -6.584 -3.503 1.00 98.62 115 ILE A CA 1
ATOM 830 C C . ILE A 1 115 ? -0.570 -7.086 -4.944 1.00 98.62 115 ILE A C 1
ATOM 832 O O . ILE A 1 115 ? -0.228 -8.241 -5.210 1.00 98.62 115 ILE A O 1
ATOM 836 N N . GLU A 1 116 ? -0.933 -6.206 -5.871 1.00 98.62 116 GLU A N 1
ATOM 837 C CA . GLU A 1 116 ? -0.915 -6.458 -7.308 1.00 98.62 116 GLU A CA 1
ATOM 838 C C . GLU A 1 116 ? 0.289 -5.764 -7.968 1.00 98.62 116 GLU A C 1
ATOM 840 O O . GLU A 1 116 ? 0.697 -4.676 -7.544 1.00 98.62 116 GLU A O 1
ATOM 845 N N . PRO A 1 117 ? 0.883 -6.381 -9.005 1.00 98.19 117 PRO A N 1
ATOM 846 C CA . PRO A 1 117 ? 2.084 -5.860 -9.648 1.00 98.19 117 PRO A CA 1
ATOM 847 C C . PRO A 1 117 ? 1.843 -4.542 -10.408 1.00 98.19 117 PRO A C 1
ATOM 849 O O . PRO A 1 117 ? 0.710 -4.261 -10.814 1.00 98.19 117 PRO A O 1
ATOM 852 N N . PRO A 1 118 ? 2.915 -3.792 -10.738 1.00 98.12 118 PRO A N 1
ATOM 853 C CA . PRO A 1 118 ? 2.817 -2.484 -11.391 1.00 98.12 118 PRO A CA 1
ATOM 854 C C . PRO A 1 118 ? 2.033 -2.447 -12.715 1.00 98.12 118 PRO A C 1
ATOM 856 O O . PRO A 1 118 ? 1.381 -1.454 -13.043 1.00 98.12 118 PRO A O 1
ATOM 859 N N . VAL A 1 119 ? 2.027 -3.545 -13.477 1.00 97.00 119 VAL A N 1
ATOM 860 C CA . VAL A 1 119 ? 1.271 -3.636 -14.741 1.00 97.00 119 VAL A CA 1
ATOM 861 C C . VAL A 1 119 ? -0.233 -3.411 -14.566 1.00 97.00 119 VAL A C 1
ATOM 863 O O . VAL A 1 119 ? -0.891 -2.973 -15.506 1.00 97.00 119 VAL A O 1
ATOM 866 N N . LYS A 1 120 ? -0.782 -3.644 -13.365 1.00 97.12 120 LYS A N 1
ATOM 867 C CA . LYS A 1 120 ? -2.203 -3.428 -13.061 1.00 97.12 120 LYS A CA 1
ATOM 868 C C . LYS A 1 120 ? -2.647 -1.982 -13.303 1.00 97.12 120 LYS A C 1
ATOM 870 O O . LYS A 1 120 ? -3.795 -1.759 -13.678 1.00 97.12 120 LYS A O 1
ATOM 875 N N . VAL A 1 121 ? -1.736 -1.027 -13.128 1.00 96.25 121 VAL A N 1
ATOM 876 C CA . VAL A 1 121 ? -1.970 0.409 -13.351 1.00 96.25 121 VAL A CA 1
ATOM 877 C C . VAL A 1 121 ? -1.231 0.936 -14.586 1.00 96.25 121 VAL A C 1
ATOM 879 O O . VAL A 1 121 ? -1.019 2.135 -14.724 1.00 96.25 121 VAL A O 1
ATOM 882 N N . GLY A 1 122 ? -0.830 0.043 -15.495 1.00 96.69 122 GLY A N 1
ATOM 883 C CA . GLY A 1 122 ? -0.200 0.412 -16.763 1.00 96.69 122 GLY A CA 1
ATOM 884 C C . GLY A 1 122 ? 1.309 0.658 -16.694 1.00 96.69 122 GLY A C 1
ATOM 885 O O . GLY A 1 122 ? 1.872 1.176 -17.656 1.00 96.69 122 GLY A O 1
ATOM 886 N N . PHE A 1 123 ? 1.991 0.275 -15.608 1.00 97.50 123 PHE A N 1
ATOM 887 C CA . PHE A 1 123 ? 3.449 0.391 -15.542 1.00 97.50 123 PHE A CA 1
ATOM 888 C C . PHE A 1 123 ? 4.116 -0.648 -16.460 1.00 97.50 123 PHE A C 1
ATOM 890 O O . PHE A 1 123 ? 4.086 -1.862 -16.210 1.00 97.50 123 PHE A O 1
ATOM 897 N N . GLY A 1 124 ? 4.690 -0.155 -17.558 1.00 97.06 124 GLY A N 1
ATOM 898 C CA . GLY A 1 124 ? 5.351 -0.964 -18.576 1.00 97.06 124 GLY A CA 1
ATOM 899 C C . GLY A 1 124 ? 6.664 -1.586 -18.099 1.00 97.06 124 GLY A C 1
ATOM 900 O O . GLY A 1 124 ? 7.254 -1.182 -17.101 1.00 97.06 124 GLY A O 1
ATOM 901 N N . ARG A 1 125 ? 7.142 -2.582 -18.847 1.00 97.88 125 ARG A N 1
ATOM 902 C CA . ARG A 1 125 ? 8.491 -3.138 -18.699 1.00 97.88 125 ARG A CA 1
ATOM 903 C C . ARG A 1 125 ? 9.104 -3.350 -20.076 1.00 97.88 125 ARG A C 1
ATOM 905 O O . ARG A 1 125 ? 8.382 -3.693 -21.012 1.00 97.88 125 ARG A O 1
ATOM 912 N N . HIS A 1 126 ? 10.419 -3.212 -20.180 1.00 98.50 126 HIS A N 1
ATOM 913 C CA . HIS A 1 126 ? 11.143 -3.606 -21.384 1.00 98.50 126 HIS A CA 1
ATOM 914 C C . HIS A 1 126 ? 11.127 -5.132 -21.533 1.00 98.50 126 HIS A C 1
ATOM 916 O O . HIS A 1 126 ? 11.088 -5.875 -20.542 1.00 98.50 126 HIS A O 1
ATOM 922 N N . THR A 1 127 ? 11.115 -5.600 -22.781 1.00 98.12 127 THR A N 1
ATOM 923 C CA . THR A 1 127 ? 11.005 -7.035 -23.112 1.00 98.12 127 THR A CA 1
ATOM 924 C C . THR A 1 127 ? 11.973 -7.496 -24.197 1.00 98.12 127 THR A C 1
ATOM 926 O O .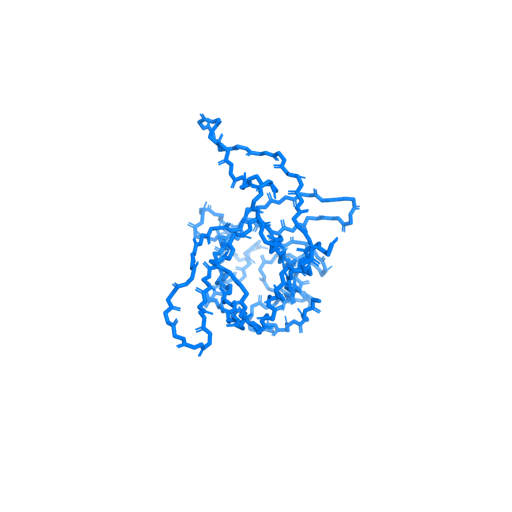 THR A 1 127 ? 12.034 -8.691 -24.474 1.00 98.12 127 THR A O 1
ATOM 929 N N . ASP A 1 128 ? 12.715 -6.565 -24.793 1.00 98.00 128 ASP A N 1
ATOM 930 C CA . ASP A 1 128 ? 13.813 -6.835 -25.714 1.00 98.00 128 ASP A CA 1
ATOM 931 C C . ASP A 1 128 ? 14.997 -7.511 -25.004 1.00 98.00 128 ASP A C 1
ATOM 933 O O . ASP A 1 128 ? 15.082 -7.543 -23.777 1.00 98.00 128 ASP A O 1
ATOM 937 N N . LEU A 1 129 ? 15.912 -8.078 -25.790 1.00 96.75 129 LEU A N 1
ATOM 938 C CA . LEU A 1 129 ? 17.050 -8.837 -25.268 1.00 96.75 129 LEU A CA 1
ATOM 939 C C . LEU A 1 129 ? 18.093 -7.964 -24.561 1.00 96.75 129 LEU A C 1
ATOM 941 O O . LEU A 1 129 ? 18.779 -8.461 -23.672 1.00 96.75 129 LEU A O 1
ATOM 945 N N . GLU A 1 130 ? 18.234 -6.698 -24.956 1.00 97.25 130 GLU A N 1
ATOM 946 C CA . GLU A 1 130 ? 19.311 -5.828 -24.470 1.00 97.25 130 GLU A CA 1
ATOM 947 C C . GLU A 1 130 ? 18.977 -5.208 -23.111 1.00 97.25 130 GLU A C 1
ATOM 949 O O . GLU A 1 130 ? 19.841 -5.097 -22.243 1.00 97.25 130 GLU A O 1
ATOM 954 N N . THR A 1 131 ? 17.718 -4.817 -22.915 1.00 97.69 131 THR A N 1
ATOM 955 C CA . THR A 1 131 ? 17.277 -4.025 -21.757 1.00 97.69 131 THR A CA 1
ATOM 956 C C . THR A 1 131 ? 16.078 -4.628 -21.025 1.00 97.69 131 THR A C 1
ATOM 958 O O . THR A 1 131 ? 15.579 -4.057 -20.052 1.00 97.69 131 THR A O 1
ATOM 961 N N . GLY A 1 132 ? 15.597 -5.789 -21.470 1.00 97.88 132 GLY A N 1
ATOM 962 C CA . GLY A 1 132 ? 14.428 -6.442 -20.907 1.00 97.88 132 GLY A CA 1
ATOM 963 C C . GLY A 1 132 ? 14.597 -6.881 -19.456 1.00 97.88 132 GLY A C 1
ATOM 964 O O . GLY A 1 132 ? 15.651 -7.341 -19.019 1.00 97.88 132 GLY A O 1
ATOM 965 N N . VAL A 1 133 ? 13.493 -6.810 -18.713 1.00 98.06 133 VAL A N 1
ATOM 966 C CA . VAL A 1 133 ? 13.391 -7.350 -17.349 1.00 98.06 133 VAL A CA 1
ATOM 967 C C . VAL A 1 133 ? 12.383 -8.493 -17.305 1.00 98.06 133 VAL A C 1
ATOM 969 O O . VAL A 1 133 ? 11.536 -8.644 -18.193 1.00 98.06 133 VAL A O 1
ATOM 972 N N . SER A 1 134 ? 12.446 -9.316 -16.258 1.00 96.75 134 SER A N 1
ATOM 973 C CA . SER A 1 134 ? 11.538 -10.457 -16.101 1.00 96.75 134 SER A CA 1
ATOM 974 C C . SER A 1 134 ? 10.074 -10.030 -15.980 1.00 96.75 134 SER A C 1
ATOM 976 O O . SER A 1 134 ? 9.745 -8.883 -15.665 1.00 96.75 134 SER A O 1
ATOM 978 N N . ARG A 1 135 ? 9.167 -10.978 -16.242 1.00 97.19 135 ARG A N 1
ATOM 979 C CA . ARG A 1 135 ? 7.724 -10.771 -16.064 1.00 97.19 135 ARG A CA 1
ATOM 980 C C . ARG A 1 135 ? 7.406 -10.386 -14.619 1.00 97.19 135 ARG A C 1
ATOM 982 O O . ARG A 1 135 ? 8.078 -10.819 -13.686 1.00 97.19 135 ARG A O 1
ATOM 989 N N . TRP A 1 136 ? 6.355 -9.591 -14.459 1.00 97.75 136 TRP A N 1
ATOM 990 C CA . TRP A 1 136 ? 5.775 -9.301 -13.155 1.00 97.75 136 TRP A CA 1
ATOM 991 C C . TRP A 1 136 ? 5.244 -10.572 -12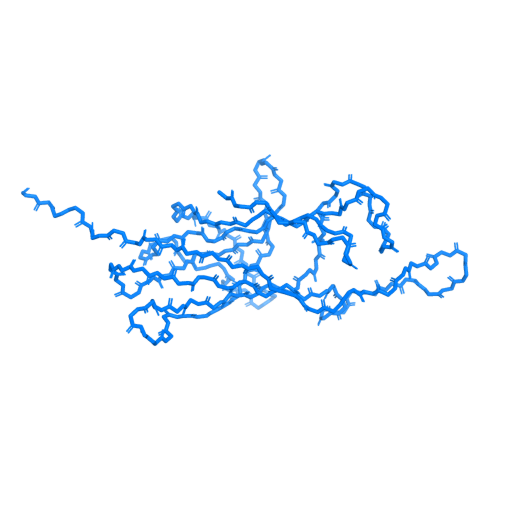.480 1.00 97.75 136 TRP A C 1
ATOM 993 O O . TRP A 1 136 ? 4.807 -11.502 -13.162 1.00 97.75 136 TRP A O 1
ATOM 1003 N N . TRP A 1 137 ? 5.277 -10.595 -11.148 1.00 97.00 137 TRP A N 1
ATOM 1004 C CA . TRP A 1 137 ? 4.693 -11.660 -10.328 1.00 97.00 137 TRP A CA 1
ATOM 1005 C C . TRP A 1 137 ? 3.158 -11.644 -10.383 1.00 97.00 137 TRP A C 1
ATOM 1007 O O . TRP A 1 137 ? 2.544 -10.647 -10.761 1.00 97.00 137 TRP A O 1
ATOM 1017 N N . SER A 1 138 ? 2.531 -12.753 -9.985 1.00 97.00 138 SER A N 1
ATOM 1018 C CA . SER A 1 138 ? 1.076 -12.801 -9.771 1.00 97.00 138 SER A CA 1
ATOM 1019 C C . SER A 1 138 ? 0.697 -12.112 -8.456 1.00 97.00 138 SER A C 1
ATOM 1021 O O . SER A 1 138 ? 1.516 -12.119 -7.535 1.00 97.00 138 SER A O 1
ATOM 1023 N N . PRO A 1 139 ? -0.521 -11.553 -8.324 1.00 97.81 139 PRO A N 1
ATOM 1024 C CA . PRO A 1 139 ? -0.985 -10.977 -7.067 1.00 97.81 139 PRO A CA 1
ATOM 1025 C C . PRO A 1 139 ? -0.799 -11.923 -5.881 1.00 97.81 139 PRO A C 1
ATOM 1027 O O . PRO A 1 139 ? -1.027 -13.128 -5.996 1.00 97.81 139 PRO A O 1
ATOM 1030 N N . PHE A 1 140 ? -0.426 -11.372 -4.732 1.00 97.88 140 PHE A N 1
ATOM 1031 C CA . PHE A 1 140 ? -0.287 -12.136 -3.496 1.00 97.88 140 PHE A CA 1
ATOM 1032 C C . PHE A 1 140 ? -0.856 -11.366 -2.309 1.00 97.88 140 PHE A C 1
ATOM 1034 O O . PHE A 1 140 ? -1.133 -10.168 -2.389 1.00 97.88 140 PHE A O 1
ATOM 1041 N N . GLN A 1 141 ? -1.030 -12.071 -1.193 1.00 97.38 141 GLN A N 1
ATOM 1042 C CA . GLN A 1 141 ? -1.580 -11.502 0.030 1.00 97.38 141 GLN A CA 1
ATOM 1043 C C . GLN A 1 141 ? -0.591 -11.570 1.193 1.00 97.38 141 GLN A C 1
ATOM 1045 O O . GLN A 1 141 ? 0.242 -12.480 1.298 1.00 97.38 141 GLN A O 1
ATOM 1050 N N . VAL A 1 142 ? -0.713 -10.593 2.085 1.00 96.62 142 VAL A N 1
ATOM 1051 C CA . VAL A 1 142 ? -0.143 -10.602 3.436 1.00 96.62 142 VAL A CA 1
ATOM 1052 C C . VAL A 1 142 ? -1.269 -10.320 4.422 1.00 96.62 142 VAL A C 1
ATOM 1054 O O . VAL A 1 142 ? -2.212 -9.599 4.100 1.00 96.62 142 VAL A O 1
ATOM 1057 N N . GLY A 1 143 ? -1.218 -10.893 5.617 1.00 95.50 143 GLY A N 1
ATOM 1058 C CA . GLY A 1 143 ? -2.288 -10.699 6.583 1.00 95.50 143 GLY A CA 1
ATOM 1059 C C . GLY A 1 143 ? -1.846 -10.974 8.002 1.00 95.50 143 GLY A C 1
ATOM 1060 O O . GLY A 1 143 ? -0.895 -11.714 8.228 1.00 95.50 143 GLY A O 1
ATOM 1061 N N . TRP A 1 144 ? -2.540 -10.352 8.946 1.00 95.25 144 TRP A N 1
ATOM 1062 C CA . TRP A 1 144 ? -2.255 -10.468 10.371 1.00 95.25 144 TRP A CA 1
ATOM 1063 C C . TRP A 1 144 ? -3.534 -10.309 11.193 1.00 95.25 144 TRP A C 1
ATOM 1065 O O . TRP A 1 144 ? -4.574 -9.857 10.704 1.00 95.25 144 TRP A O 1
ATOM 1075 N N . THR A 1 145 ? -3.453 -10.690 12.468 1.00 95.31 145 THR A N 1
ATOM 1076 C CA . THR A 1 145 ? -4.531 -10.473 13.439 1.00 95.31 145 THR A CA 1
ATOM 1077 C C . THR A 1 145 ? -4.285 -9.191 14.225 1.00 95.31 145 THR A C 1
ATOM 1079 O O . THR A 1 145 ? -3.182 -8.943 14.706 1.00 95.31 145 THR A O 1
ATOM 1082 N N . LEU A 1 146 ? -5.336 -8.397 14.400 1.00 94.19 146 LEU A N 1
ATOM 1083 C CA . LEU A 1 146 ? -5.344 -7.163 15.170 1.00 94.19 146 LEU A CA 1
ATOM 1084 C C . LEU A 1 146 ? -6.369 -7.262 16.303 1.00 94.19 146 LEU A C 1
ATOM 1086 O O . LEU A 1 146 ? -7.527 -7.599 16.069 1.00 94.19 146 LEU A O 1
ATOM 1090 N N . LYS A 1 147 ? -5.972 -6.893 17.524 1.00 94.75 147 LYS A N 1
ATOM 1091 C CA . LYS A 1 147 ? -6.900 -6.686 18.643 1.00 94.75 147 LYS A CA 1
ATOM 1092 C C . LYS A 1 147 ? -7.171 -5.192 18.796 1.00 94.75 147 LYS A C 1
ATOM 1094 O O . LYS A 1 147 ? -6.257 -4.438 19.117 1.00 94.75 147 LYS A O 1
ATOM 1099 N N . HIS A 1 148 ? -8.412 -4.771 18.575 1.00 93.62 148 HIS A N 1
ATOM 1100 C CA . HIS A 1 148 ? -8.851 -3.400 18.805 1.00 93.62 148 HIS A CA 1
ATOM 1101 C C . HIS A 1 148 ? -9.492 -3.294 20.198 1.00 93.62 148 HIS A C 1
ATOM 1103 O O . HIS A 1 148 ? -10.526 -3.932 20.440 1.00 93.62 148 HIS A O 1
ATOM 1109 N N . PRO A 1 149 ? -8.876 -2.554 21.136 1.00 88.81 149 PRO A N 1
ATOM 1110 C CA . PRO A 1 149 ? -9.342 -2.497 22.512 1.00 88.81 149 PRO A CA 1
ATOM 1111 C C . PRO A 1 149 ? -10.658 -1.728 22.628 1.00 88.81 149 PRO A C 1
ATOM 1113 O O . PRO A 1 149 ? -11.023 -0.919 21.775 1.00 88.81 149 PRO A O 1
ATOM 1116 N N . ARG A 1 150 ? -11.366 -1.948 23.737 1.00 79.69 150 ARG A N 1
ATOM 1117 C CA . ARG A 1 150 ? -12.435 -1.039 24.151 1.00 79.69 150 ARG A CA 1
ATOM 1118 C C . ARG A 1 150 ? -11.791 0.288 24.539 1.00 79.69 150 ARG A C 1
ATOM 1120 O O . ARG A 1 150 ? -10.788 0.272 25.250 1.00 79.69 150 ARG A O 1
ATOM 1127 N N . ALA A 1 151 ? -12.350 1.410 24.080 1.00 68.44 151 ALA A N 1
ATOM 1128 C CA . ALA A 1 151 ? -11.939 2.719 24.575 1.00 68.44 151 ALA A CA 1
ATOM 1129 C C . ALA A 1 151 ? -11.984 2.675 26.109 1.00 68.44 151 ALA A C 1
ATOM 1131 O O . ALA A 1 151 ? -12.994 2.247 26.679 1.00 68.44 151 ALA A O 1
ATOM 1132 N N . ALA A 1 152 ? -10.871 3.016 26.762 1.00 57.00 152 ALA A N 1
ATOM 1133 C CA . ALA A 1 152 ? -10.831 3.085 28.212 1.00 57.00 152 ALA A CA 1
ATOM 1134 C C . ALA A 1 152 ? -11.881 4.116 28.630 1.00 57.00 152 ALA A C 1
ATOM 1136 O O . ALA A 1 152 ? -11.774 5.284 28.262 1.00 57.00 152 ALA A O 1
ATOM 1137 N N . GLY A 1 153 ? -12.947 3.662 29.291 1.00 45.31 153 GLY A N 1
ATOM 1138 C CA . GLY A 1 153 ? -14.020 4.547 29.720 1.00 45.31 153 GLY A CA 1
ATOM 1139 C C . GLY A 1 153 ? -13.430 5.641 30.597 1.00 45.31 153 GLY A C 1
ATOM 1140 O O . GLY A 1 153 ? -12.767 5.332 31.589 1.00 45.31 153 GLY A O 1
ATOM 1141 N N . SER A 1 154 ? -13.652 6.898 30.219 1.00 46.22 154 SER A N 1
ATOM 1142 C CA . SER A 1 154 ? -13.492 8.021 31.133 1.00 46.22 154 SER A CA 1
ATOM 1143 C C . SER A 1 154 ? -14.398 7.747 32.331 1.00 46.22 154 SER A C 1
ATOM 1145 O O . SER A 1 154 ? -15.621 7.688 32.175 1.00 46.22 154 SER A O 1
ATOM 1147 N N . ARG A 1 155 ? -13.786 7.472 33.482 1.00 39.94 155 ARG A N 1
ATOM 1148 C CA . ARG A 1 155 ? -14.473 7.574 34.767 1.00 39.94 155 ARG A CA 1
ATOM 1149 C C . ARG A 1 155 ? -14.704 9.038 35.095 1.00 39.94 155 ARG A C 1
ATOM 1151 O O . ARG A 1 155 ? -13.826 9.846 34.720 1.00 39.94 155 ARG A O 1
#

Sequence (155 aa):
MESVSRPEAGLTVVAGSQPPLAVDGADAAGRPLFASPDGASLFLAVDVRAQKGAKNGFGAGEFVPYLSVSYRVRRQDGGDAGQGDLHPLITRDGMRYGNNVKLPGPGAYTITVTIEPPVKVGFGRHTDLETGVSRWWSPFQVGWTLKHPRAAGSR

Foldseek 3Di:
DDWDDDVVQQKIKDWDKDQQDDDADDDPVRHTPADDSVQFLIKIKMFIFGDPPRQQPGHHRDTAPQKWKKKWKAFPVGDTFDIDTFDWDADPVGIITMHTHHGPAFGKMKMKMKIAHNVVVPDDADDDPPGGTDDGDGIDMDMDMDGRHHDPDDD

Secondary structure (DSSP, 8-state):
-EEEEETTTTEEEEEEEES------B-TTS-B-SPPSTT-SEEEEEEEEEPTT-TTSPPTT-B--S-EEEEEEEETTSSEEEEEEEEEEEETTEEEEEEEE--SSSEEEEEEEEEE-GGGGT-----STTT--PPPPPPEEEEEEEEEPPP----

pLDDT: mean 94.83, std 8.79, range [39.94, 98.69]